Protein AF-Q5XNQ3-F1 (afdb_monomer_lite)

InterPro domains:
  IPR001584 Integrase, catalytic core [PF00665] (3-75)
  IPR001584 Integrase, catalytic core [PS50994] (1-75)
  IPR012337 Ribonuclease H-like superfamily [SSF53098] (3-75)
  IPR036397 Ribonuclease H superfamily [G3DSA:3.30.420.10] (1-75)

Organism: Manihot esculenta (NCBI:txid3983)

Radius of gyration: 11.94 Å; chains: 1; bounding box: 27×25×28 Å

Sequence (75 aa):
MIMALDHFSKWAKAEAVQSITTQQAISFVSKNIFIRFGIPKVIITDNGTQFASSKFKDFCRKWDIDLRFSSTYHP

pLDDT: mean 93.47, std 8.98, range [43.97, 98.62]

Foldseek 3Di:
DDKDADPVVRDIDDDDDPDLALVVVLVCCVPPPCVPPNQDQEDEEAPDCSCVDPVNVVSCVVSNYHYHHDPPDDD

Secondary structure (DSSP, 8-state):
-EEEE-TTT--EEEE--SS--HHHHHHHIIIIIIHHH-S-SEEEE-S-HHHHSHHHHHHHHHTT-EEEE--S---

Structure (mmCIF, N/CA/C/O backbone):
data_AF-Q5XNQ3-F1
#
_entry.id   AF-Q5XNQ3-F1
#
loop_
_atom_site.group_PDB
_atom_site.id
_atom_site.type_symbol
_atom_site.label_atom_id
_atom_site.label_alt_id
_atom_site.label_comp_id
_atom_site.label_asym_id
_atom_site.label_entity_id
_atom_site.label_seq_id
_atom_site.pdbx_PDB_ins_code
_atom_site.Cartn_x
_atom_site.Cartn_y
_atom_site.Cartn_z
_atom_site.occupancy
_atom_site.B_iso_or_equiv
_atom_site.auth_seq_id
_atom_site.auth_comp_id
_atom_site.auth_asym_id
_atom_site.auth_atom_id
_atom_site.pdbx_PDB_model_num
ATOM 1 N N . MET A 1 1 ? -4.602 12.823 5.311 1.00 90.62 1 MET A N 1
ATOM 2 C CA . MET A 1 1 ? -4.030 12.832 3.946 1.00 90.62 1 MET A CA 1
ATOM 3 C C . MET A 1 1 ? -3.338 11.500 3.715 1.00 90.62 1 MET A C 1
ATOM 5 O O . MET A 1 1 ? -2.770 10.978 4.663 1.00 90.62 1 MET A O 1
ATOM 9 N N . ILE A 1 2 ? -3.414 10.947 2.506 1.00 95.38 2 ILE A N 1
ATOM 10 C CA . ILE A 1 2 ? -2.657 9.759 2.084 1.00 95.38 2 ILE A CA 1
ATOM 11 C C . ILE A 1 2 ? -1.631 10.222 1.055 1.00 95.38 2 ILE A C 1
ATOM 13 O O . ILE A 1 2 ? -1.958 11.043 0.197 1.00 95.38 2 ILE A O 1
ATOM 17 N N . MET A 1 3 ? -0.400 9.727 1.161 1.00 95.25 3 MET A N 1
ATOM 18 C CA . MET A 1 3 ? 0.677 10.050 0.232 1.00 95.25 3 MET A CA 1
ATOM 19 C C . MET A 1 3 ? 1.295 8.782 -0.343 1.00 95.25 3 MET A C 1
ATOM 21 O O . MET A 1 3 ? 1.395 7.770 0.346 1.00 95.25 3 MET A O 1
ATOM 25 N N . ALA A 1 4 ? 1.736 8.861 -1.593 1.00 95.69 4 ALA A N 1
ATOM 26 C CA . ALA A 1 4 ? 2.593 7.869 -2.218 1.00 95.69 4 ALA A CA 1
ATOM 27 C C . ALA A 1 4 ? 3.735 8.556 -2.959 1.00 95.69 4 ALA A C 1
ATOM 29 O O . ALA A 1 4 ? 3.561 9.628 -3.543 1.00 95.69 4 ALA A O 1
ATOM 30 N N . LEU A 1 5 ? 4.888 7.898 -2.937 1.00 95.56 5 LEU A N 1
ATOM 31 C CA . LEU A 1 5 ? 6.071 8.266 -3.693 1.00 95.56 5 LEU A CA 1
ATOM 32 C C . LEU A 1 5 ? 6.468 7.063 -4.540 1.00 95.56 5 LEU A C 1
ATOM 34 O O . LEU A 1 5 ? 6.731 5.988 -4.003 1.00 95.56 5 LEU A O 1
ATOM 38 N N . ASP A 1 6 ? 6.527 7.249 -5.851 1.00 94.44 6 ASP A N 1
ATOM 39 C CA . ASP A 1 6 ? 7.130 6.261 -6.729 1.00 94.44 6 ASP A CA 1
ATOM 40 C C . ASP A 1 6 ? 8.657 6.329 -6.611 1.00 94.44 6 ASP A C 1
ATOM 42 O O . ASP A 1 6 ? 9.276 7.376 -6.813 1.00 94.44 6 ASP A O 1
ATOM 46 N N . HIS A 1 7 ? 9.280 5.201 -6.274 1.00 90.12 7 HIS A N 1
ATOM 47 C CA . HIS A 1 7 ? 10.709 5.160 -5.977 1.00 90.12 7 HIS A CA 1
ATOM 48 C C . HIS A 1 7 ? 11.579 5.439 -7.213 1.00 90.12 7 HIS A C 1
ATOM 50 O O . HIS A 1 7 ? 12.648 6.043 -7.072 1.00 90.12 7 HIS A O 1
ATOM 56 N N . PHE A 1 8 ? 11.130 5.011 -8.399 1.00 88.38 8 PHE A N 1
ATOM 57 C CA . PHE A 1 8 ? 11.887 5.117 -9.647 1.00 88.38 8 PHE A CA 1
ATOM 58 C C . PHE A 1 8 ? 11.778 6.512 -10.268 1.00 88.38 8 PHE A C 1
ATOM 60 O O . PHE A 1 8 ? 12.786 7.190 -10.438 1.00 88.38 8 PHE A O 1
ATOM 67 N N . SER A 1 9 ? 10.558 6.970 -10.552 1.00 92.25 9 SER A N 1
ATOM 68 C CA . SER A 1 9 ? 10.308 8.266 -11.197 1.00 92.25 9 SER A CA 1
ATOM 69 C C . SER A 1 9 ? 10.366 9.456 -10.241 1.00 92.25 9 SER A C 1
ATOM 71 O O . SER A 1 9 ? 10.301 10.600 -10.686 1.00 92.25 9 SER A O 1
ATOM 73 N N . LYS A 1 10 ? 10.441 9.201 -8.926 1.00 92.06 10 LYS A N 1
ATOM 74 C CA . LYS A 1 10 ? 10.285 10.209 -7.864 1.00 92.06 10 LYS A CA 1
ATOM 75 C C . LYS A 1 10 ? 8.952 10.961 -7.934 1.00 92.06 10 LYS A C 1
ATOM 77 O O . LYS A 1 10 ? 8.811 12.032 -7.347 1.00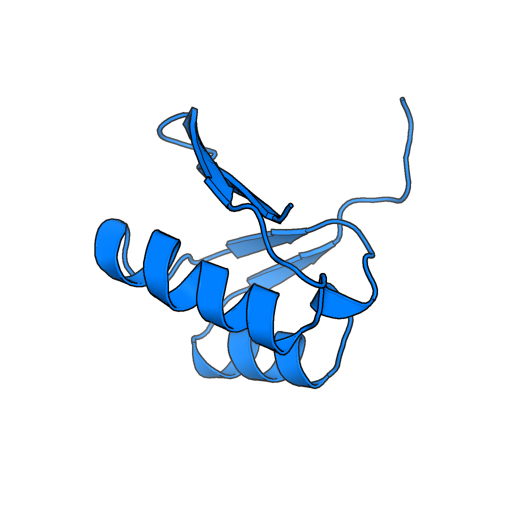 92.06 10 LYS A O 1
ATOM 82 N N . TRP A 1 11 ? 7.953 10.403 -8.618 1.00 95.50 11 TRP A N 1
ATOM 83 C CA . TRP A 1 11 ? 6.626 10.993 -8.683 1.00 95.50 11 TRP A CA 1
ATOM 84 C C . TRP A 1 11 ? 5.927 10.897 -7.327 1.00 95.50 11 TRP A C 1
ATOM 86 O O . TRP A 1 11 ? 5.764 9.808 -6.779 1.00 95.50 11 TRP A O 1
ATOM 96 N N . ALA A 1 12 ? 5.486 12.038 -6.804 1.00 95.81 12 ALA A N 1
ATOM 97 C CA . ALA A 1 12 ? 4.755 12.118 -5.549 1.00 95.81 12 ALA A CA 1
ATOM 98 C C . ALA A 1 12 ? 3.276 12.436 -5.792 1.00 95.81 12 ALA A C 1
ATOM 100 O O . ALA A 1 12 ? 2.919 13.259 -6.640 1.00 95.81 12 ALA A O 1
ATOM 101 N N . LYS A 1 13 ? 2.408 11.822 -4.990 1.00 95.75 13 LYS A N 1
A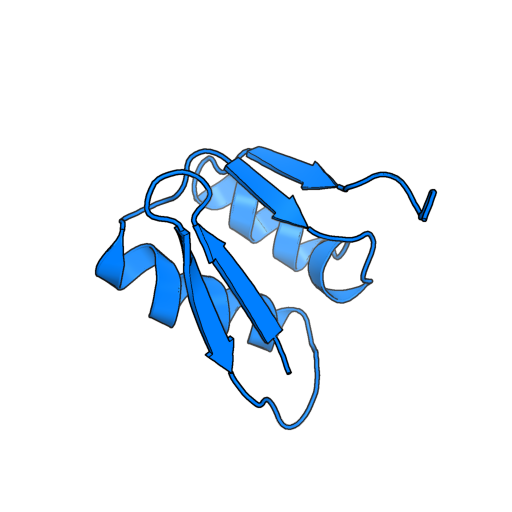TOM 102 C CA . LYS A 1 13 ? 0.980 12.122 -4.950 1.00 95.75 13 LYS A CA 1
ATOM 103 C C . LYS A 1 13 ? 0.499 12.189 -3.525 1.00 95.75 13 LYS A C 1
ATOM 105 O O . LYS A 1 13 ? 0.737 11.277 -2.743 1.00 95.75 13 LYS A O 1
ATOM 110 N N . ALA A 1 14 ? -0.248 13.242 -3.241 1.00 96.25 14 ALA A N 1
ATOM 111 C CA . ALA A 1 14 ? -0.962 13.423 -1.998 1.00 96.25 14 ALA A CA 1
ATOM 112 C C . ALA A 1 14 ? -2.458 13.586 -2.286 1.00 96.25 14 ALA A C 1
ATOM 114 O O . ALA A 1 14 ? -2.846 14.232 -3.263 1.00 96.25 14 ALA A O 1
ATOM 115 N N . GLU A 1 15 ? -3.292 12.991 -1.442 1.00 94.69 15 GLU A N 1
ATOM 116 C CA . GLU A 1 15 ? -4.744 13.136 -1.484 1.00 94.69 15 GLU A CA 1
ATOM 117 C C . GLU A 1 15 ? -5.280 13.410 -0.077 1.00 94.69 15 GLU A C 1
ATOM 119 O O . GLU A 1 15 ? -5.039 12.659 0.878 1.00 94.69 15 GLU A O 1
ATOM 124 N N . ALA A 1 16 ? -6.000 14.521 0.064 1.00 95.44 16 ALA A N 1
ATOM 125 C CA . ALA A 1 16 ? -6.729 14.825 1.282 1.00 95.44 16 ALA A CA 1
ATOM 126 C C . ALA A 1 16 ? -7.972 13.929 1.351 1.00 95.44 16 ALA A C 1
ATOM 128 O O . ALA A 1 16 ? -8.800 13.923 0.446 1.00 95.44 16 ALA A O 1
ATOM 129 N N . VAL A 1 17 ? -8.096 13.178 2.443 1.00 94.44 17 VAL A N 1
ATOM 130 C CA . VAL A 1 17 ? -9.241 12.306 2.715 1.00 94.44 17 VAL A CA 1
ATOM 131 C C . VAL A 1 17 ? -9.884 12.754 4.017 1.00 94.44 17 VAL A C 1
ATOM 133 O O . VAL A 1 17 ? -9.170 13.124 4.950 1.00 94.44 17 VAL A O 1
ATOM 136 N N . GLN A 1 18 ? -11.215 12.706 4.083 1.00 91.62 18 GLN A N 1
ATOM 137 C CA . GLN A 1 18 ? -11.966 13.095 5.284 1.00 91.62 18 GLN A CA 1
ATOM 138 C C . GLN A 1 18 ? -11.633 12.201 6.486 1.00 91.62 18 GLN A C 1
ATOM 140 O O . GLN A 1 18 ? -11.619 12.665 7.619 1.00 91.62 18 GLN A O 1
ATOM 145 N N . SER A 1 19 ? -11.334 10.922 6.238 1.00 92.81 19 SER A N 1
ATOM 146 C CA . SER A 1 19 ? -10.878 9.976 7.254 1.00 92.81 19 SER A CA 1
ATOM 147 C C . SER A 1 19 ? -9.913 8.958 6.649 1.00 92.81 19 SER A C 1
ATOM 149 O O . SER A 1 19 ? -10.120 8.473 5.531 1.00 92.81 19 SER A O 1
ATOM 151 N N . ILE A 1 20 ? -8.843 8.640 7.379 1.00 91.56 20 ILE A N 1
ATOM 152 C CA . ILE A 1 20 ? -7.839 7.656 6.966 1.00 91.56 20 ILE A CA 1
ATOM 153 C C . ILE A 1 20 ? -8.356 6.272 7.358 1.00 91.56 20 ILE A C 1
ATOM 155 O O . ILE A 1 20 ? -8.226 5.832 8.494 1.00 91.56 20 ILE A O 1
ATOM 159 N N . THR A 1 21 ? -8.971 5.591 6.395 1.00 97.12 21 THR A N 1
ATOM 160 C CA . THR A 1 21 ? -9.503 4.234 6.562 1.00 97.12 21 THR A CA 1
ATOM 161 C C . THR A 1 21 ? -8.869 3.288 5.551 1.00 97.12 21 THR A C 1
ATOM 163 O O . THR A 1 21 ? -8.404 3.716 4.492 1.00 97.12 21 THR A O 1
ATOM 166 N N . THR A 1 22 ? -8.925 1.982 5.818 1.00 97.88 22 THR A N 1
ATOM 167 C CA . THR A 1 22 ? -8.497 0.954 4.857 1.00 97.88 22 THR A CA 1
ATOM 168 C C . THR A 1 22 ? -9.173 1.111 3.494 1.00 97.88 22 THR A C 1
ATOM 170 O O . THR A 1 22 ? -8.534 0.956 2.458 1.00 97.88 22 THR A O 1
ATOM 173 N N . GLN A 1 23 ? -10.469 1.442 3.470 1.00 97.56 23 GLN A N 1
ATOM 174 C CA . GLN A 1 23 ? -11.203 1.608 2.215 1.00 97.56 23 GLN A CA 1
ATOM 175 C C . GLN A 1 23 ? -10.674 2.798 1.406 1.00 97.56 23 GLN A C 1
ATOM 177 O O . GLN A 1 23 ? -10.554 2.705 0.184 1.00 97.56 23 GLN A O 1
ATOM 182 N N . GLN A 1 24 ? -10.327 3.894 2.084 1.00 97.62 24 GLN A N 1
ATOM 183 C CA . GLN A 1 24 ? -9.719 5.056 1.441 1.00 97.62 24 GLN A CA 1
ATOM 184 C C . GLN A 1 24 ? -8.307 4.742 0.935 1.00 97.62 24 GLN A C 1
ATOM 186 O O . GLN A 1 24 ? -7.980 5.123 -0.183 1.00 97.62 24 GLN A O 1
ATOM 191 N N . ALA A 1 25 ? -7.512 3.964 1.676 1.00 97.25 25 ALA A N 1
ATOM 192 C CA . ALA A 1 25 ? -6.206 3.490 1.212 1.00 97.25 25 ALA A CA 1
ATOM 193 C C . ALA A 1 25 ? -6.310 2.630 -0.063 1.00 97.25 25 ALA A C 1
ATOM 195 O O . ALA A 1 25 ? -5.599 2.877 -1.035 1.00 97.25 25 ALA A O 1
ATOM 196 N N . ILE A 1 26 ? -7.244 1.674 -0.106 1.00 97.94 26 ILE A N 1
ATOM 197 C CA . ILE A 1 26 ? -7.494 0.843 -1.298 1.00 97.94 26 ILE A CA 1
ATOM 198 C C . ILE A 1 26 ? -7.947 1.702 -2.487 1.00 97.94 26 ILE A C 1
ATOM 200 O O . ILE A 1 26 ? -7.453 1.535 -3.606 1.00 97.94 26 ILE A O 1
ATOM 204 N N . SER A 1 27 ? -8.877 2.634 -2.250 1.00 97.31 27 SER A N 1
ATOM 205 C CA . SER A 1 27 ? -9.356 3.571 -3.273 1.00 97.31 27 SER A CA 1
ATOM 206 C C . SER A 1 27 ? -8.211 4.426 -3.814 1.00 97.31 27 SER A C 1
ATOM 208 O O . SER A 1 27 ? -8.089 4.578 -5.027 1.00 97.31 27 SER A O 1
ATOM 210 N N . PHE A 1 28 ? -7.352 4.941 -2.934 1.00 97.06 28 PHE A N 1
ATOM 211 C CA . PHE A 1 28 ? -6.201 5.751 -3.310 1.00 97.06 28 PHE A CA 1
ATOM 212 C C . PHE A 1 28 ? -5.246 4.982 -4.232 1.00 97.06 28 PHE A C 1
ATOM 214 O O . PHE A 1 28 ? -4.903 5.490 -5.299 1.00 97.06 28 PHE A O 1
ATOM 221 N N . VAL A 1 29 ? -4.873 3.747 -3.870 1.00 97.25 29 VAL A N 1
ATOM 222 C CA . VAL A 1 29 ? -3.989 2.897 -4.689 1.00 97.25 29 VAL A CA 1
ATOM 223 C C . VAL A 1 29 ? -4.626 2.607 -6.050 1.00 97.25 29 VAL A C 1
ATOM 225 O O . VAL A 1 29 ? -4.002 2.813 -7.090 1.00 97.25 29 VAL A O 1
ATOM 228 N N . SER A 1 30 ? -5.894 2.201 -6.060 1.00 96.94 30 SER A N 1
ATOM 229 C CA . SER A 1 30 ? -6.587 1.826 -7.298 1.00 96.94 30 SER A CA 1
ATOM 230 C C . SER A 1 30 ? -6.744 3.013 -8.256 1.00 96.94 30 SER A C 1
ATOM 232 O O . SER A 1 30 ? -6.529 2.878 -9.455 1.00 96.94 30 SER A O 1
ATOM 234 N N . LYS A 1 31 ? -7.098 4.196 -7.742 1.00 95.94 31 LYS A N 1
ATOM 235 C CA . LYS A 1 31 ? -7.372 5.377 -8.575 1.00 95.94 31 LYS A CA 1
ATOM 236 C C . LYS A 1 31 ? -6.110 6.098 -9.030 1.00 95.94 31 LYS A C 1
ATOM 238 O O . LYS A 1 31 ? -6.058 6.572 -10.159 1.00 95.94 31 LYS A O 1
ATOM 243 N N . ASN A 1 32 ? -5.112 6.215 -8.157 1.00 95.50 32 ASN A N 1
ATOM 244 C CA . ASN A 1 32 ? -3.946 7.052 -8.431 1.00 95.50 32 ASN A CA 1
ATOM 245 C C . ASN A 1 32 ? -2.735 6.259 -8.924 1.00 95.50 32 ASN A C 1
ATOM 247 O O . ASN A 1 32 ? -1.918 6.819 -9.653 1.00 95.50 32 ASN A O 1
ATOM 251 N N . ILE A 1 33 ? -2.607 4.987 -8.530 1.00 95.25 33 ILE A N 1
ATOM 252 C CA . ILE A 1 33 ? -1.440 4.163 -8.858 1.00 95.25 33 ILE A CA 1
ATOM 253 C C . ILE A 1 33 ? -1.779 3.216 -10.007 1.00 95.25 33 ILE A C 1
ATOM 255 O O . ILE A 1 33 ? -1.155 3.320 -11.059 1.00 95.25 33 ILE A O 1
ATOM 259 N N . PHE A 1 34 ? -2.809 2.372 -9.866 1.00 95.69 34 PHE A N 1
ATOM 260 C CA . PHE A 1 34 ? -3.098 1.334 -10.870 1.00 95.69 34 PHE A CA 1
ATOM 261 C C . PHE A 1 34 ? -3.392 1.904 -12.254 1.00 95.69 34 PHE A C 1
ATOM 263 O O . PHE A 1 34 ? -2.847 1.431 -13.245 1.00 95.69 34 PHE A O 1
ATOM 270 N N . ILE A 1 35 ? -4.218 2.949 -12.327 1.00 92.75 35 ILE A N 1
ATOM 271 C CA . ILE A 1 35 ? -4.605 3.559 -13.607 1.00 92.75 35 ILE A CA 1
ATOM 272 C C . ILE A 1 35 ? -3.398 4.174 -14.331 1.00 92.75 35 ILE A C 1
ATOM 274 O O . ILE A 1 35 ? -3.362 4.192 -15.557 1.00 92.75 35 ILE A O 1
ATOM 278 N N . ARG A 1 36 ? -2.412 4.690 -13.588 1.00 92.38 36 ARG A N 1
ATOM 279 C CA . ARG A 1 36 ? -1.288 5.440 -14.161 1.00 92.38 36 ARG A CA 1
ATOM 280 C C . ARG A 1 36 ? -0.057 4.577 -14.423 1.00 92.38 36 ARG A C 1
ATOM 282 O O . ARG A 1 36 ? 0.591 4.754 -15.447 1.00 92.38 36 ARG A O 1
ATOM 289 N N . PHE A 1 37 ? 0.275 3.691 -13.493 1.00 90.62 37 PHE A N 1
ATOM 290 C CA . PHE A 1 37 ? 1.519 2.916 -13.504 1.00 90.62 37 PHE A CA 1
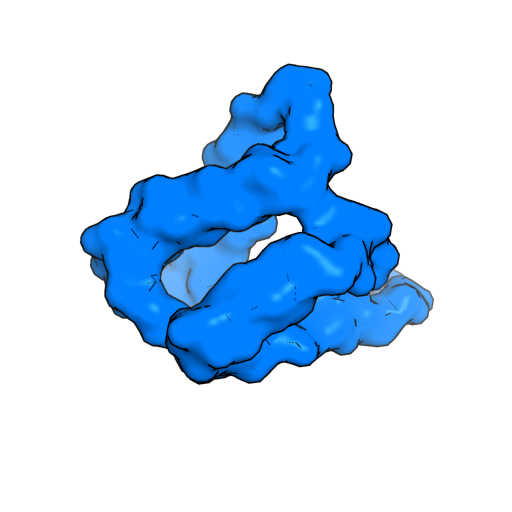ATOM 291 C C . PHE A 1 37 ? 1.283 1.413 -13.674 1.00 90.62 37 PHE A C 1
ATOM 293 O O . PHE A 1 37 ? 2.241 0.648 -13.755 1.00 90.62 37 PHE A O 1
ATOM 300 N N . GLY A 1 38 ? 0.021 0.979 -13.723 1.00 95.25 38 GLY A N 1
ATOM 301 C CA . GLY A 1 38 ? -0.332 -0.429 -13.622 1.00 95.25 38 GLY A CA 1
ATOM 302 C C . GLY A 1 38 ? -0.212 -0.952 -12.190 1.00 95.25 38 GLY A C 1
ATOM 303 O O . GLY A 1 38 ? -0.125 -0.193 -11.220 1.00 95.25 38 GLY A O 1
ATOM 304 N N . ILE A 1 39 ? -0.238 -2.276 -12.055 1.00 97.00 39 ILE A N 1
ATOM 305 C CA . ILE A 1 39 ? -0.148 -2.937 -10.754 1.00 97.00 39 ILE A CA 1
ATOM 306 C C . ILE A 1 39 ? 1.308 -2.874 -10.255 1.00 97.00 39 ILE A C 1
ATOM 308 O O . ILE A 1 39 ? 2.201 -3.405 -10.920 1.00 97.00 39 ILE A O 1
ATOM 312 N N . PRO A 1 40 ? 1.581 -2.225 -9.109 1.00 95.94 40 PRO A N 1
ATOM 313 C CA . PRO A 1 40 ? 2.920 -2.175 -8.546 1.00 95.94 40 PRO A CA 1
ATOM 314 C C . PRO A 1 40 ? 3.317 -3.558 -8.030 1.00 95.94 40 PRO A C 1
ATOM 316 O O . PRO A 1 40 ? 2.515 -4.245 -7.410 1.00 95.94 40 PRO A O 1
ATOM 319 N N . LYS A 1 41 ? 4.582 -3.943 -8.212 1.00 96.62 41 LYS A N 1
ATOM 320 C CA . LYS A 1 41 ? 5.095 -5.212 -7.668 1.00 96.62 41 LYS A CA 1
ATOM 321 C C . LYS A 1 41 ? 5.231 -5.191 -6.145 1.00 96.62 41 LYS A C 1
ATOM 323 O O . LYS A 1 41 ? 5.047 -6.211 -5.496 1.00 96.62 41 LYS A O 1
ATOM 328 N N . VAL A 1 42 ? 5.590 -4.034 -5.586 1.00 97.38 42 VAL A N 1
ATOM 329 C CA . VAL A 1 42 ? 5.856 -3.858 -4.154 1.00 97.38 42 VAL A CA 1
ATOM 330 C C . VAL A 1 42 ? 5.195 -2.572 -3.679 1.00 97.38 42 VAL A C 1
ATOM 332 O O . VAL A 1 42 ? 5.324 -1.534 -4.329 1.00 97.38 42 VAL A O 1
ATOM 335 N N . ILE A 1 43 ? 4.531 -2.625 -2.528 1.00 97.50 43 ILE A N 1
ATOM 336 C CA . ILE A 1 43 ? 4.088 -1.446 -1.784 1.00 97.50 43 ILE A CA 1
ATOM 337 C C . ILE A 1 43 ? 4.761 -1.483 -0.414 1.00 97.50 43 ILE A C 1
ATOM 339 O O . ILE A 1 43 ? 4.649 -2.468 0.311 1.00 97.50 43 ILE A O 1
ATOM 343 N N . ILE A 1 44 ? 5.448 -0.396 -0.063 1.00 96.69 44 ILE A N 1
ATOM 344 C CA . ILE A 1 44 ? 6.047 -0.205 1.259 1.00 96.69 44 ILE A CA 1
ATOM 345 C C . ILE A 1 44 ? 5.226 0.855 1.987 1.00 96.69 44 ILE A C 1
ATOM 347 O O . ILE A 1 44 ? 5.094 1.972 1.487 1.00 96.69 44 ILE A O 1
ATOM 351 N N . THR A 1 45 ? 4.669 0.518 3.147 1.00 95.81 45 THR A N 1
ATOM 352 C CA . THR A 1 45 ? 3.909 1.459 3.984 1.00 95.81 45 THR A CA 1
ATOM 353 C C . THR A 1 45 ? 4.490 1.545 5.386 1.00 95.81 45 THR A C 1
ATOM 355 O O . THR A 1 45 ? 5.267 0.689 5.805 1.00 95.81 45 THR A O 1
ATOM 358 N N . ASP A 1 46 ? 4.073 2.554 6.146 1.00 93.06 46 ASP A N 1
ATOM 359 C CA . ASP A 1 46 ? 4.234 2.521 7.597 1.00 93.06 46 ASP A CA 1
ATOM 360 C C . ASP A 1 46 ? 3.357 1.421 8.233 1.00 93.06 46 ASP A C 1
ATOM 362 O O . ASP A 1 46 ? 2.539 0.775 7.567 1.00 93.06 46 ASP A O 1
ATOM 366 N N . ASN A 1 47 ? 3.513 1.220 9.544 1.00 92.50 47 ASN A N 1
ATOM 367 C CA . ASN A 1 47 ? 2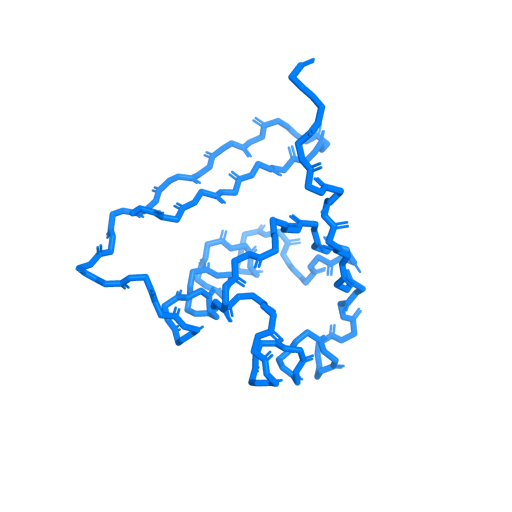.704 0.286 10.337 1.00 92.50 47 ASN A CA 1
ATOM 368 C C . ASN A 1 47 ? 1.305 0.834 10.687 1.00 92.50 47 ASN A C 1
ATOM 370 O O . ASN A 1 47 ? 0.696 0.407 11.669 1.00 92.50 47 ASN A O 1
ATOM 374 N N . GLY A 1 48 ? 0.781 1.788 9.911 1.00 93.12 48 GLY A N 1
ATOM 375 C CA . GLY A 1 48 ? -0.554 2.338 10.096 1.00 93.12 48 GLY A CA 1
ATOM 376 C C . GLY A 1 48 ? -1.632 1.255 10.031 1.00 93.12 48 GLY A C 1
ATOM 377 O O . GLY A 1 48 ? -1.598 0.352 9.188 1.00 93.12 48 GLY A O 1
ATOM 378 N N . THR A 1 49 ? -2.628 1.346 10.912 1.00 94.75 49 THR A N 1
ATOM 379 C CA . THR A 1 49 ? -3.690 0.333 11.055 1.00 94.75 49 THR A CA 1
ATOM 380 C C . THR A 1 49 ? -4.483 0.122 9.764 1.00 94.75 49 THR A C 1
ATOM 382 O O . THR A 1 49 ? -4.881 -1.001 9.452 1.00 94.75 49 THR A O 1
ATOM 385 N N . GLN A 1 50 ? -4.642 1.172 8.956 1.00 95.12 50 GLN A N 1
ATOM 386 C CA . GLN A 1 50 ? -5.270 1.117 7.638 1.00 95.12 50 GLN A CA 1
ATOM 387 C C . GLN A 1 50 ? -4.538 0.174 6.670 1.00 95.12 50 GLN A C 1
ATOM 389 O O . GLN A 1 50 ? -5.197 -0.537 5.908 1.00 95.12 50 GLN A O 1
ATOM 394 N N . PHE A 1 51 ? -3.204 0.119 6.733 1.00 95.56 51 PHE A N 1
ATOM 395 C CA . PHE A 1 51 ? -2.363 -0.723 5.877 1.00 95.56 51 PHE A CA 1
ATOM 396 C C . PHE A 1 51 ? -2.099 -2.101 6.499 1.00 95.56 51 PHE A C 1
ATOM 398 O O . PHE A 1 51 ? -2.004 -3.100 5.790 1.00 95.56 51 PHE A O 1
ATOM 405 N N . ALA A 1 52 ? -2.061 -2.187 7.833 1.00 95.44 52 ALA A N 1
ATOM 406 C CA . ALA A 1 52 ? -1.901 -3.445 8.562 1.00 95.44 52 ALA A CA 1
ATOM 407 C C . ALA A 1 52 ? -3.179 -4.312 8.603 1.00 95.44 52 ALA A C 1
ATOM 409 O O . ALA A 1 52 ? -3.106 -5.504 8.928 1.00 95.44 52 ALA A O 1
ATOM 410 N N . SER A 1 53 ? -4.339 -3.732 8.273 1.00 97.50 53 SER A N 1
ATOM 411 C CA . SER A 1 53 ? -5.638 -4.416 8.249 1.00 97.50 53 SER A CA 1
ATOM 412 C C . SER A 1 53 ? -5.664 -5.640 7.320 1.00 97.50 53 SER A C 1
ATOM 414 O O . SER A 1 53 ? -5.043 -5.646 6.254 1.00 97.50 53 SER A O 1
ATOM 416 N N . SER A 1 54 ? -6.440 -6.667 7.687 1.00 97.88 54 SER A N 1
ATOM 417 C CA . SER A 1 54 ? -6.650 -7.861 6.849 1.00 97.88 54 SER A CA 1
ATOM 418 C C . SER A 1 54 ? -7.159 -7.490 5.460 1.00 97.88 54 SER A C 1
ATOM 420 O O . SER A 1 54 ? -6.609 -7.932 4.463 1.00 97.88 54 SER A O 1
ATOM 422 N N . LYS A 1 55 ? -8.124 -6.573 5.381 1.00 98.38 55 LYS A N 1
ATOM 423 C CA . LYS A 1 55 ? -8.704 -6.123 4.113 1.00 98.38 55 LYS A CA 1
ATOM 424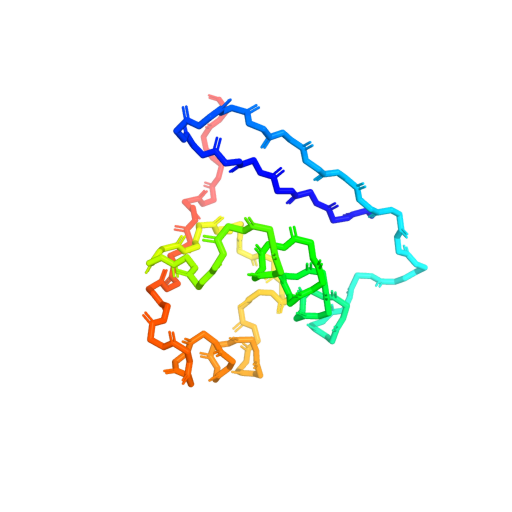 C C . LYS A 1 55 ? -7.683 -5.476 3.166 1.00 98.38 55 LYS A C 1
ATOM 426 O O . LYS A 1 55 ? -7.781 -5.677 1.958 1.00 98.38 55 LYS A O 1
ATOM 431 N N . PHE A 1 56 ? -6.705 -4.721 3.676 1.00 98.38 56 PHE A N 1
ATOM 432 C CA . PHE A 1 56 ? -5.633 -4.175 2.832 1.00 98.38 56 PHE A CA 1
ATOM 433 C C . PHE A 1 56 ? -4.671 -5.274 2.367 1.00 98.38 56 PHE A C 1
ATOM 435 O O . PHE A 1 56 ? -4.331 -5.338 1.189 1.00 98.38 56 PHE A O 1
ATOM 442 N N . LYS A 1 57 ? -4.303 -6.192 3.268 1.00 98.38 57 LYS A N 1
ATOM 443 C CA . LYS A 1 57 ? -3.477 -7.363 2.937 1.00 98.38 57 LYS A CA 1
ATOM 444 C C . LYS A 1 57 ? -4.138 -8.243 1.875 1.00 98.38 57 LYS A C 1
ATOM 446 O O . LYS A 1 57 ? -3.476 -8.667 0.936 1.00 98.38 57 LYS A O 1
ATOM 451 N N . ASP A 1 58 ? -5.439 -8.490 1.987 1.00 98.62 58 ASP A N 1
ATOM 452 C CA . ASP A 1 58 ? -6.228 -9.269 1.025 1.00 98.62 58 ASP A CA 1
ATOM 453 C C . ASP A 1 58 ? -6.269 -8.591 -0.340 1.00 98.62 58 ASP A C 1
ATOM 455 O O . ASP A 1 58 ? -6.121 -9.249 -1.368 1.00 98.62 58 ASP A O 1
ATOM 459 N N . PHE A 1 59 ? -6.423 -7.266 -0.348 1.00 98.50 59 PHE A N 1
ATOM 460 C CA . PHE A 1 59 ? -6.330 -6.471 -1.563 1.00 98.50 59 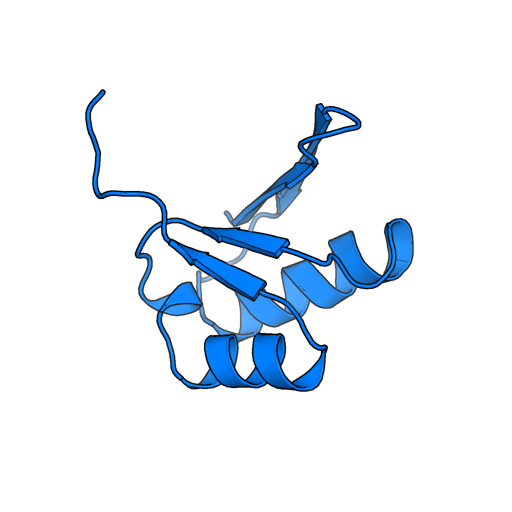PHE A CA 1
ATOM 461 C C . PHE A 1 59 ? -4.954 -6.622 -2.226 1.00 98.50 59 PHE A C 1
ATOM 463 O O . PHE A 1 59 ? -4.906 -6.944 -3.409 1.00 98.50 59 PHE A O 1
ATOM 470 N N . CYS A 1 60 ? -3.853 -6.469 -1.486 1.00 98.44 60 CYS A N 1
ATOM 471 C CA . CYS A 1 60 ? -2.507 -6.663 -2.031 1.00 98.44 60 CYS A CA 1
ATOM 472 C C . CYS A 1 60 ? -2.312 -8.083 -2.583 1.00 98.44 60 CYS A C 1
ATOM 474 O O . CYS A 1 60 ? -1.891 -8.234 -3.725 1.00 98.44 60 CYS A O 1
ATOM 476 N N . ARG A 1 61 ? -2.718 -9.116 -1.831 1.00 98.38 61 ARG A N 1
ATOM 477 C CA . ARG A 1 61 ? -2.636 -10.519 -2.272 1.00 98.38 61 ARG A CA 1
ATOM 478 C C . ARG A 1 61 ? -3.431 -10.786 -3.548 1.00 98.38 61 ARG A C 1
ATOM 480 O O . ARG A 1 61 ? -2.945 -11.483 -4.428 1.00 98.38 61 ARG A O 1
ATOM 487 N N . LYS A 1 62 ? -4.635 -10.219 -3.672 1.00 98.44 62 LYS A N 1
ATOM 488 C CA . LYS A 1 62 ? -5.483 -10.376 -4.865 1.00 98.44 62 LYS A CA 1
ATOM 489 C C . LYS A 1 62 ? -4.805 -9.869 -6.141 1.00 98.44 62 LYS A C 1
ATOM 491 O O . LYS A 1 62 ? -5.071 -10.400 -7.215 1.00 98.44 62 LYS A O 1
ATOM 496 N N . TRP A 1 63 ? -3.978 -8.837 -6.021 1.00 98.00 63 TRP A N 1
ATOM 497 C CA . TRP A 1 63 ? -3.283 -8.207 -7.142 1.00 98.00 63 TRP A CA 1
ATOM 498 C C . TRP A 1 63 ? -1.810 -8.620 -7.245 1.00 98.00 63 TRP A C 1
ATOM 500 O O . TRP A 1 63 ? -1.076 -7.991 -7.996 1.00 98.00 63 TRP A O 1
ATOM 510 N N . ASP A 1 64 ? -1.387 -9.652 -6.510 1.00 98.12 64 ASP A N 1
ATOM 511 C CA . ASP A 1 64 ? 0.003 -10.129 -6.475 1.00 98.12 64 ASP A CA 1
ATOM 512 C C . ASP A 1 64 ? 1.019 -9.029 -6.098 1.00 98.12 64 ASP A C 1
ATOM 514 O O . ASP A 1 64 ? 2.101 -8.897 -6.666 1.00 98.12 64 ASP A O 1
ATOM 518 N N . ILE A 1 65 ? 0.633 -8.187 -5.135 1.00 98.44 65 ILE A N 1
ATOM 519 C CA . ILE A 1 65 ? 1.454 -7.091 -4.617 1.00 98.44 65 ILE A CA 1
ATOM 520 C C . ILE A 1 65 ? 2.163 -7.551 -3.345 1.00 98.44 65 ILE A C 1
ATOM 522 O O . ILE A 1 65 ? 1.510 -7.898 -2.356 1.00 98.44 65 ILE A O 1
ATOM 526 N N . ASP A 1 66 ? 3.492 -7.460 -3.332 1.00 98.19 66 ASP A N 1
ATOM 527 C CA . ASP A 1 66 ? 4.305 -7.655 -2.130 1.00 98.19 66 ASP A CA 1
ATOM 528 C C . ASP A 1 66 ? 4.151 -6.443 -1.195 1.00 98.19 66 ASP A C 1
ATOM 530 O O . ASP A 1 66 ? 4.642 -5.342 -1.468 1.00 98.19 66 ASP A O 1
ATOM 534 N N . LEU A 1 67 ? 3.412 -6.635 -0.100 1.00 97.94 67 LEU A N 1
ATOM 535 C CA . LEU A 1 67 ? 3.214 -5.620 0.929 1.00 97.94 67 LEU A CA 1
ATOM 536 C C . LEU A 1 67 ? 4.305 -5.727 1.993 1.00 97.94 67 LEU A C 1
ATOM 538 O O . LEU A 1 67 ? 4.360 -6.701 2.746 1.00 97.94 67 LEU A O 1
ATOM 542 N N . ARG A 1 68 ? 5.106 -4.668 2.122 1.00 96.75 68 ARG A N 1
ATOM 543 C CA . ARG A 1 68 ? 6.147 -4.543 3.143 1.00 96.75 68 ARG A CA 1
ATOM 544 C C . ARG A 1 68 ? 5.851 -3.382 4.077 1.00 96.75 68 ARG A C 1
ATOM 546 O O . ARG A 1 68 ? 5.308 -2.357 3.672 1.00 96.75 68 ARG A O 1
ATOM 553 N N . PHE A 1 69 ? 6.275 -3.534 5.322 1.00 94.75 69 PHE A N 1
ATOM 554 C CA . PHE A 1 69 ? 6.173 -2.489 6.329 1.00 94.75 69 PHE A CA 1
ATOM 555 C C . PHE A 1 69 ? 7.555 -1.900 6.590 1.00 94.75 69 PHE A C 1
ATOM 557 O O . PHE A 1 69 ? 8.531 -2.640 6.727 1.00 94.75 69 PHE A O 1
ATOM 564 N N . SER A 1 70 ? 7.655 -0.574 6.652 1.00 89.75 70 SER A N 1
ATOM 565 C CA . SER A 1 70 ? 8.865 0.077 7.141 1.00 89.75 70 SER A CA 1
ATOM 566 C C . SER A 1 70 ? 9.044 -0.233 8.628 1.00 89.75 70 SER A C 1
ATOM 568 O O . SER A 1 70 ? 8.066 -0.372 9.369 1.00 89.75 70 SER A O 1
ATOM 570 N N . SER A 1 71 ? 10.289 -0.303 9.100 1.00 83.19 71 SER A N 1
ATOM 571 C CA . SER A 1 71 ? 10.544 -0.362 10.540 1.00 83.19 71 SER A CA 1
ATOM 572 C C . SER A 1 71 ? 9.918 0.849 11.233 1.00 83.19 71 SER A C 1
ATOM 574 O O . SER A 1 71 ? 9.895 1.950 10.677 1.00 83.19 71 SER A O 1
ATOM 576 N N . THR A 1 72 ? 9.427 0.669 12.457 1.00 69.38 72 THR A N 1
ATOM 577 C CA . THR A 1 72 ? 9.072 1.794 13.326 1.00 69.38 72 THR A CA 1
ATOM 578 C C . THR A 1 72 ? 10.326 2.620 13.603 1.00 69.38 72 THR A C 1
ATOM 580 O O . THR A 1 72 ? 11.204 2.165 14.323 1.00 69.38 72 THR A O 1
ATOM 583 N N . TYR A 1 73 ? 10.397 3.780 12.948 1.00 58.94 73 TYR A N 1
ATOM 584 C CA . TYR A 1 73 ? 11.218 4.964 13.220 1.00 58.94 73 TYR A CA 1
ATOM 585 C C . TYR A 1 73 ? 12.609 4.743 13.856 1.00 58.94 73 TYR A C 1
ATOM 587 O O . TYR A 1 73 ? 12.728 4.546 15.061 1.00 58.94 73 TYR A O 1
ATOM 595 N N . HIS A 1 74 ? 13.660 4.928 13.052 1.00 43.97 74 HIS A N 1
ATOM 596 C CA . HIS A 1 74 ? 14.888 5.587 13.508 1.00 43.97 74 HIS A CA 1
ATOM 597 C C . HIS A 1 74 ? 15.004 6.884 12.682 1.00 43.97 74 HIS A C 1
ATOM 599 O O . HIS A 1 74 ? 14.998 6.765 11.454 1.00 43.97 74 HIS A O 1
ATOM 605 N N . PRO A 1 75 ? 14.976 8.075 13.313 1.00 62.25 75 PRO A N 1
ATOM 606 C CA . PRO A 1 75 ? 14.998 9.368 12.621 1.00 62.25 75 PRO A CA 1
ATOM 607 C C . PRO A 1 75 ? 16.249 9.585 11.771 1.00 62.25 75 PRO A C 1
ATOM 609 O O . PRO A 1 75 ? 17.315 9.037 12.134 1.00 62.25 75 PRO A O 1
#